Protein AF-A0AAT9FN32-F1 (afdb_monomer_lite)

Radius of gyration: 16.87 Å; chains: 1; bounding box: 40×46×45 Å

pLDDT: mean 90.1, std 10.68, range [41.25, 98.62]

Foldseek 3Di:
DDDDPPQDPQVVLLVQLLVLLVQLLVLLVCLQPDDPPPDPVVNLVSLLSNLVSLLSNLVSLVSDDLVPAPCSVLSVVSCVQVVCSNVLNLCSVCVVCLVVVNRPPNVPQWDWAADPVRPDIDTRQGQSDFDQHPVATDGSNRGGSVVSNVSSVVVSVRSD

Secondary structure (DSSP, 8-state):
---------HHHHHHHHHHHHHHHHHHHHHHHHS-TTS-HHHHHHHHHHHHHHHHHHHHHHTTS-SSS-TTHHHHHHHHHHTTTHHHHHHHHHSHHHHHTT--TTGGGSSEEEEETTTTEEEEEE-TT-EEEETTEEEETTTEEHHHHHHHHHHHHHHH-

Organism: NCBI:txid2979115

Sequence (160 aa):
MTLANNMHPPHLIKSRTIKWLNGVILQSNRILSAPTDESANRIGCDAHFFAISLGSLLYWLSKTDLASVSYSAEIKDIQNQLAEGKNIRDMLEHDGDYIIGRGRNQGDYEITTKVNNGFTEIKGLAPFTLLRTNEGVSLGGRISIELSLNLATKLLQKMS

Structure (mmCIF, N/CA/C/O backbone):
data_AF-A0AAT9FN32-F1
#
_entry.id   AF-A0AAT9FN32-F1
#
loop_
_atom_site.group_PDB
_atom_site.id
_atom_site.type_symbol
_atom_site.label_atom_id
_atom_site.label_alt_id
_atom_site.label_comp_id
_atom_site.label_asym_id
_atom_site.label_entity_id
_atom_site.label_seq_id
_atom_site.pdbx_PDB_ins_code
_atom_site.Cartn_x
_atom_site.Cartn_y
_atom_site.Cartn_z
_atom_site.occupancy
_atom_site.B_iso_or_equiv
_atom_site.auth_seq_id
_atom_site.auth_comp_id
_atom_site.auth_asym_id
_atom_site.auth_atom_id
_atom_site.pdbx_PDB_model_num
ATOM 1 N N . MET A 1 1 ? -13.296 -33.116 19.255 1.00 41.25 1 MET A N 1
ATOM 2 C CA . MET A 1 1 ? -12.080 -32.355 19.608 1.00 41.25 1 MET A CA 1
ATOM 3 C C . MET A 1 1 ? -12.285 -30.930 19.127 1.00 41.25 1 MET A C 1
ATOM 5 O O . MET A 1 1 ? -12.243 -30.695 17.928 1.00 41.25 1 MET A O 1
ATOM 9 N N . THR A 1 2 ? -12.646 -30.014 20.023 1.00 42.19 2 THR A N 1
ATOM 10 C CA . THR A 1 2 ? -12.986 -28.635 19.646 1.00 42.19 2 THR A CA 1
ATOM 11 C C . THR A 1 2 ? -11.701 -27.881 19.331 1.00 42.19 2 THR A C 1
ATOM 13 O O . THR A 1 2 ? -10.870 -27.700 20.219 1.00 42.19 2 THR A O 1
ATOM 16 N N . LEU A 1 3 ? -11.515 -27.457 18.079 1.00 42.94 3 LEU A N 1
ATOM 17 C CA . LEU A 1 3 ? -10.445 -26.521 17.748 1.00 42.94 3 LEU A CA 1
ATOM 18 C C . LEU A 1 3 ? -10.726 -25.221 18.503 1.00 42.94 3 LEU A C 1
ATOM 20 O O . LEU A 1 3 ? -11.777 -24.608 18.313 1.00 42.94 3 LEU A O 1
ATOM 24 N N . ALA A 1 4 ? -9.808 -24.818 19.380 1.00 46.34 4 ALA A N 1
ATOM 25 C CA . ALA A 1 4 ? -9.886 -23.515 20.015 1.00 46.34 4 ALA A CA 1
ATOM 26 C C . ALA A 1 4 ? -9.774 -22.453 18.914 1.00 46.34 4 ALA A C 1
ATOM 28 O O . ALA A 1 4 ? -8.731 -22.329 18.268 1.00 46.34 4 ALA A O 1
ATOM 29 N N . ASN A 1 5 ? -10.857 -21.709 18.676 1.00 49.91 5 ASN A N 1
ATOM 30 C CA . ASN A 1 5 ? -10.818 -20.561 17.781 1.00 49.91 5 ASN A CA 1
ATOM 31 C C . ASN A 1 5 ? -9.806 -19.564 18.350 1.00 49.91 5 ASN A C 1
ATOM 33 O O . ASN A 1 5 ? -10.081 -18.905 19.351 1.00 49.91 5 ASN A O 1
ATOM 37 N N . ASN A 1 6 ? -8.643 -19.455 17.701 1.00 52.25 6 ASN A N 1
ATOM 38 C CA . ASN A 1 6 ? -7.565 -18.529 18.051 1.00 52.25 6 ASN A CA 1
ATOM 39 C C . ASN A 1 6 ? -7.942 -17.080 17.685 1.00 52.25 6 ASN A C 1
ATOM 41 O O . ASN A 1 6 ? -7.257 -16.399 16.922 1.00 52.25 6 ASN A O 1
ATOM 45 N N . MET A 1 7 ? -9.064 -16.610 18.231 1.00 67.19 7 MET A N 1
ATOM 46 C CA . MET A 1 7 ? -9.469 -15.214 18.222 1.00 67.19 7 MET A CA 1
ATOM 47 C C . MET A 1 7 ? -8.466 -14.429 19.060 1.00 67.19 7 MET A C 1
ATOM 49 O O . MET A 1 7 ? -8.446 -14.519 20.288 1.00 67.19 7 MET A O 1
ATOM 53 N N . HIS A 1 8 ? -7.611 -13.656 18.393 1.00 77.81 8 HIS A N 1
ATOM 54 C CA . HIS A 1 8 ? -6.752 -12.702 19.081 1.00 77.81 8 HIS A CA 1
ATOM 55 C C . HIS A 1 8 ? -7.630 -11.727 19.894 1.00 77.81 8 HIS A C 1
ATOM 57 O O . HIS A 1 8 ? -8.605 -11.210 19.345 1.00 77.81 8 HIS A O 1
ATOM 63 N N . PRO A 1 9 ? -7.305 -11.440 21.169 1.00 85.62 9 PRO A N 1
ATOM 64 C CA . PRO A 1 9 ? -8.032 -10.457 21.965 1.00 85.62 9 PRO A CA 1
ATOM 65 C C . PRO A 1 9 ? -8.233 -9.125 21.213 1.00 85.62 9 PRO A C 1
ATOM 67 O O . PRO A 1 9 ? -7.259 -8.609 20.652 1.00 85.62 9 PRO A O 1
ATOM 70 N N . PRO A 1 10 ? -9.439 -8.518 21.221 1.00 86.81 10 PRO A N 1
ATOM 71 C CA . PRO A 1 10 ? -9.730 -7.316 20.428 1.00 86.81 10 PRO A CA 1
ATOM 72 C C . PRO A 1 10 ? -8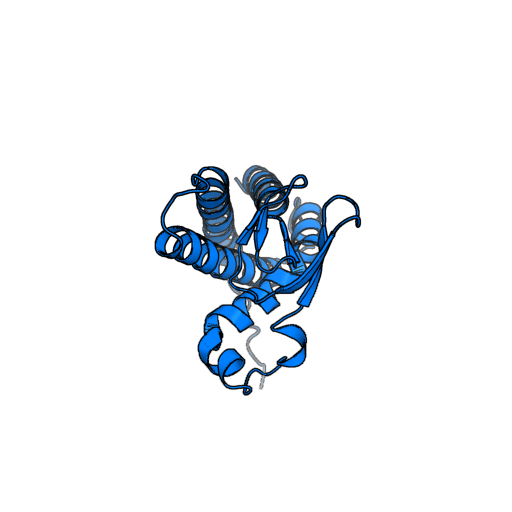.768 -6.145 20.669 1.00 86.81 10 PRO A C 1
ATOM 74 O O . PRO A 1 10 ? -8.413 -5.429 19.734 1.00 86.81 10 PRO A O 1
ATOM 77 N N . HIS A 1 11 ? -8.263 -5.987 21.898 1.00 88.69 11 HIS A N 1
ATOM 78 C CA . HIS A 1 11 ? -7.264 -4.966 22.223 1.00 88.69 11 HIS A CA 1
ATOM 79 C C . HIS A 1 11 ? -5.915 -5.199 21.513 1.00 88.69 11 HIS A C 1
ATOM 81 O O . HIS A 1 11 ? -5.268 -4.232 21.110 1.00 88.69 11 HIS A O 1
ATOM 87 N N . LEU A 1 12 ? -5.505 -6.457 21.290 1.00 91.31 12 LEU A N 1
ATOM 88 C CA . LEU A 1 12 ? -4.314 -6.778 20.499 1.00 91.31 12 LEU A CA 1
ATOM 89 C C . LEU A 1 12 ? -4.551 -6.505 19.013 1.00 91.31 12 LEU A C 1
ATOM 91 O O . LEU A 1 12 ? -3.661 -5.964 18.363 1.00 91.31 12 LEU A O 1
ATOM 95 N N . ILE A 1 13 ? -5.743 -6.799 18.481 1.00 92.69 13 ILE A N 1
ATOM 96 C CA . ILE A 1 13 ? -6.090 -6.471 17.088 1.00 92.69 13 ILE A CA 1
ATOM 97 C C . ILE A 1 13 ? -6.073 -4.948 16.881 1.00 92.69 13 ILE A C 1
ATOM 99 O O . ILE A 1 13 ? -5.411 -4.475 15.954 1.00 92.69 13 ILE A O 1
ATOM 103 N N . LYS A 1 14 ? -6.695 -4.164 17.781 1.00 93.69 14 LYS A N 1
ATOM 104 C CA . LYS A 1 14 ? -6.643 -2.687 17.754 1.00 93.69 14 LYS A CA 1
ATOM 105 C C . LYS A 1 14 ? -5.194 -2.183 17.828 1.00 93.69 14 LYS A C 1
ATOM 107 O O . LYS A 1 14 ? -4.777 -1.404 16.975 1.00 93.69 14 LYS A O 1
ATOM 112 N N . SER A 1 15 ? -4.407 -2.669 18.792 1.00 94.94 15 SER A N 1
ATOM 113 C CA . SER A 1 15 ? -2.999 -2.282 18.987 1.00 94.94 15 SER A CA 1
ATOM 114 C C . SER A 1 15 ? -2.116 -2.592 17.768 1.00 94.94 15 SER A C 1
ATOM 116 O O . SER A 1 15 ? -1.372 -1.729 17.296 1.00 94.94 15 SER A O 1
ATOM 118 N N . ARG A 1 16 ? -2.225 -3.800 17.197 1.00 96.12 16 ARG A N 1
ATOM 119 C CA . ARG A 1 16 ? -1.471 -4.195 15.996 1.00 96.12 16 ARG A CA 1
ATOM 120 C C . ARG A 1 16 ? -1.902 -3.404 14.763 1.00 96.12 16 ARG A C 1
ATOM 122 O O . ARG A 1 16 ? -1.035 -2.994 13.998 1.00 96.12 16 ARG A O 1
ATOM 129 N N . THR A 1 17 ? -3.197 -3.131 14.605 1.00 96.50 17 THR A N 1
ATOM 130 C CA . THR A 1 17 ? -3.713 -2.269 13.530 1.00 96.50 17 THR A CA 1
ATOM 131 C C . THR A 1 17 ? -3.132 -0.858 13.639 1.00 96.50 17 THR A C 1
ATOM 133 O O . THR A 1 17 ? -2.556 -0.368 12.674 1.00 96.50 17 THR A O 1
ATOM 136 N N . ILE A 1 18 ? -3.166 -0.242 14.828 1.00 97.25 18 ILE A N 1
ATOM 137 C CA . ILE A 1 18 ? -2.584 1.090 15.070 1.00 97.25 18 ILE A CA 1
ATOM 138 C C . ILE A 1 18 ? -1.075 1.111 14.785 1.00 97.25 18 ILE A C 1
ATOM 140 O O . ILE A 1 18 ? -0.603 2.058 14.152 1.00 97.25 18 ILE A O 1
ATOM 144 N N . LYS A 1 19 ? -0.312 0.070 15.163 1.00 97.69 19 LYS A N 1
ATOM 145 C CA . LYS A 1 19 ? 1.113 -0.033 14.787 1.00 97.69 19 LYS A CA 1
ATOM 146 C C . LYS A 1 19 ? 1.291 0.070 13.268 1.00 97.69 19 LYS A C 1
ATOM 148 O O . LYS A 1 19 ? 2.135 0.832 12.805 1.00 97.69 19 LYS A O 1
ATOM 153 N N . TRP A 1 20 ? 0.534 -0.709 12.497 1.00 98.00 20 TRP A N 1
ATOM 154 C CA . TRP A 1 20 ? 0.735 -0.790 11.049 1.00 98.00 20 TRP A CA 1
ATOM 155 C C . TRP A 1 20 ? 0.133 0.389 10.276 1.00 98.00 20 TRP A C 1
ATOM 157 O O . TRP A 1 20 ? 0.711 0.770 9.265 1.00 98.00 20 TRP A O 1
ATOM 167 N N . LEU A 1 21 ? -0.913 1.047 10.792 1.00 98.38 21 LEU A N 1
ATOM 168 C CA . LEU A 1 21 ? -1.361 2.357 10.297 1.00 98.38 21 LEU A CA 1
ATOM 169 C C . LEU A 1 21 ? -0.234 3.393 10.394 1.00 98.38 21 LEU A C 1
ATOM 171 O O . LEU A 1 21 ? 0.105 4.022 9.397 1.00 98.38 21 LEU A O 1
ATOM 175 N N . ASN A 1 22 ? 0.411 3.508 11.562 1.00 98.44 22 ASN A N 1
ATOM 176 C CA . ASN A 1 22 ? 1.568 4.392 11.737 1.00 98.44 22 ASN A CA 1
ATOM 177 C C . ASN A 1 22 ? 2.752 3.991 10.836 1.00 98.44 22 ASN A C 1
ATOM 179 O O . ASN A 1 22 ? 3.445 4.864 10.324 1.00 98.44 22 ASN A O 1
ATOM 183 N N . GLY A 1 23 ? 2.956 2.690 10.593 1.00 98.19 23 GLY A N 1
ATOM 184 C CA . GLY A 1 23 ? 3.943 2.190 9.629 1.00 98.19 23 GLY A CA 1
ATOM 185 C C . GLY A 1 23 ? 3.678 2.669 8.198 1.00 98.19 23 GLY A C 1
ATOM 186 O O . GLY A 1 23 ? 4.567 3.248 7.580 1.00 98.19 23 GLY A O 1
ATOM 187 N N . VAL A 1 24 ? 2.449 2.496 7.695 1.00 98.50 24 VAL A N 1
ATOM 188 C CA . VAL A 1 24 ? 2.039 2.980 6.363 1.00 98.50 24 VAL A CA 1
ATOM 189 C C . VAL A 1 24 ? 2.194 4.499 6.265 1.00 98.50 24 VAL A C 1
ATOM 191 O O . VAL A 1 24 ? 2.843 4.979 5.342 1.00 98.50 24 VAL A O 1
ATOM 194 N N . ILE A 1 25 ? 1.686 5.254 7.246 1.00 98.62 25 ILE A N 1
ATOM 195 C CA . ILE A 1 25 ? 1.771 6.724 7.276 1.00 98.62 25 ILE A CA 1
ATOM 196 C C . ILE A 1 25 ? 3.232 7.201 7.261 1.00 98.62 25 ILE A C 1
ATOM 198 O O . ILE A 1 25 ? 3.577 8.103 6.498 1.00 98.62 25 ILE A O 1
ATOM 202 N N . LEU A 1 26 ? 4.110 6.599 8.071 1.00 98.25 26 LEU A N 1
ATOM 203 C CA . LEU A 1 26 ? 5.527 6.967 8.131 1.00 98.25 26 LEU A CA 1
ATOM 204 C C . LEU A 1 26 ? 6.240 6.726 6.794 1.00 98.25 26 LEU A C 1
ATOM 206 O O . LEU A 1 26 ? 6.957 7.607 6.321 1.00 98.25 26 LEU A O 1
ATOM 210 N N . GLN A 1 27 ? 6.045 5.553 6.186 1.00 97.62 27 GLN A N 1
ATOM 211 C CA . GLN A 1 27 ? 6.743 5.205 4.948 1.00 97.62 27 GLN A CA 1
ATOM 212 C C . GLN A 1 27 ? 6.167 5.945 3.734 1.00 97.62 27 GLN A C 1
ATOM 214 O O . GLN A 1 27 ? 6.943 6.438 2.918 1.00 97.62 27 GLN A O 1
ATOM 219 N N . SER A 1 28 ? 4.844 6.150 3.658 1.00 97.75 28 SER A N 1
ATOM 220 C CA . SER A 1 28 ? 4.251 7.030 2.642 1.00 97.75 28 SER A CA 1
ATOM 221 C C . SER A 1 28 ? 4.845 8.435 2.699 1.00 97.75 28 SER A C 1
ATOM 223 O O . SER A 1 28 ? 5.287 8.947 1.675 1.00 97.75 28 SER A O 1
ATOM 225 N N . ASN A 1 29 ? 4.915 9.050 3.886 1.00 97.44 29 ASN A N 1
ATOM 226 C CA . ASN A 1 29 ? 5.484 10.392 4.025 1.00 97.44 29 ASN A CA 1
ATOM 227 C C . ASN A 1 29 ? 6.953 10.447 3.577 1.00 97.44 29 ASN A C 1
ATOM 229 O O . ASN A 1 29 ? 7.321 11.375 2.866 1.00 97.44 29 ASN A O 1
ATOM 233 N N . ARG A 1 30 ? 7.772 9.439 3.915 1.00 95.56 30 ARG A N 1
ATOM 234 C CA . ARG A 1 30 ? 9.173 9.351 3.458 1.00 95.56 30 ARG A CA 1
ATOM 235 C C . ARG A 1 30 ? 9.300 9.245 1.940 1.00 95.56 30 ARG A C 1
ATOM 237 O O . ARG A 1 30 ? 10.122 9.945 1.364 1.00 95.56 30 ARG A O 1
ATOM 244 N N . ILE A 1 31 ? 8.494 8.396 1.300 1.00 94.75 31 ILE A N 1
ATOM 245 C CA . ILE A 1 31 ? 8.506 8.192 -0.158 1.00 94.75 31 ILE A CA 1
ATOM 246 C C . ILE A 1 31 ? 8.059 9.467 -0.892 1.00 94.75 31 ILE A C 1
ATOM 248 O O . ILE A 1 31 ? 8.651 9.850 -1.906 1.00 94.75 31 ILE A O 1
ATOM 252 N N . LEU A 1 32 ? 7.036 10.149 -0.370 1.00 94.25 32 LEU A N 1
ATOM 253 C CA . LEU A 1 32 ? 6.504 11.384 -0.948 1.00 94.25 32 LEU A CA 1
ATOM 254 C C . LEU A 1 32 ? 7.432 12.588 -0.722 1.00 94.25 32 LEU A C 1
ATOM 256 O O . LEU A 1 32 ? 7.535 13.430 -1.609 1.00 94.25 32 LEU A O 1
ATOM 260 N N . SER A 1 33 ? 8.149 12.653 0.407 1.00 92.50 33 SER A N 1
ATOM 261 C CA . SER A 1 33 ? 9.132 13.712 0.688 1.00 92.50 33 SER A CA 1
ATOM 262 C C . SER A 1 33 ? 10.540 13.431 0.145 1.00 92.50 33 SER A C 1
ATOM 264 O O . SER A 1 33 ? 11.424 14.271 0.304 1.00 92.50 33 SER A O 1
ATOM 266 N N . ALA A 1 34 ? 10.793 12.244 -0.411 1.00 89.31 34 ALA A N 1
ATOM 267 C CA . ALA A 1 34 ? 12.085 11.882 -0.988 1.00 89.31 34 ALA A CA 1
ATOM 268 C C . ALA A 1 34 ? 12.326 12.641 -2.311 1.00 89.31 34 ALA A C 1
ATOM 270 O O . ALA A 1 34 ? 11.471 12.559 -3.202 1.00 89.31 34 ALA A O 1
ATOM 271 N N . PRO A 1 35 ? 13.467 13.344 -2.465 1.00 81.88 35 PRO A N 1
ATOM 272 C CA . PRO A 1 35 ? 13.867 13.959 -3.729 1.00 81.88 35 PRO A CA 1
ATOM 273 C C . PRO A 1 35 ? 13.913 12.957 -4.891 1.00 81.88 35 PRO A C 1
ATOM 275 O O . PRO A 1 35 ? 14.097 11.756 -4.699 1.00 81.88 35 PRO A O 1
ATOM 278 N N . THR A 1 36 ? 13.771 13.447 -6.122 1.00 73.25 36 THR A N 1
ATOM 279 C CA . THR A 1 36 ? 13.852 12.611 -7.336 1.00 73.25 36 THR A CA 1
ATOM 280 C C . THR A 1 36 ? 15.267 12.119 -7.655 1.00 73.25 36 THR A C 1
ATOM 282 O O . THR A 1 36 ? 15.420 11.200 -8.452 1.00 73.25 36 THR A O 1
ATOM 285 N N . ASP A 1 37 ? 16.279 12.729 -7.041 1.00 70.12 37 ASP A N 1
ATOM 286 C CA . ASP A 1 37 ? 17.711 12.443 -7.152 1.00 70.12 37 ASP A CA 1
ATOM 287 C C . ASP A 1 37 ? 18.303 11.763 -5.896 1.00 70.12 37 ASP A C 1
ATOM 289 O O . ASP A 1 37 ? 19.485 11.414 -5.881 1.00 70.12 37 ASP A O 1
ATOM 293 N N . GLU A 1 38 ? 17.498 11.521 -4.852 1.00 70.06 38 GLU A N 1
ATOM 294 C CA . GLU A 1 38 ? 17.919 10.737 -3.683 1.00 70.06 38 GLU A CA 1
ATOM 295 C C . GLU A 1 38 ? 18.204 9.275 -4.075 1.00 70.06 38 GLU A C 1
ATOM 297 O O . GLU A 1 38 ? 17.555 8.687 -4.941 1.00 70.06 38 GLU A O 1
ATOM 302 N N . SER A 1 39 ? 19.216 8.676 -3.436 1.00 68.50 39 SER A N 1
ATOM 303 C CA . SER A 1 39 ? 19.748 7.368 -3.827 1.00 68.50 39 SER A CA 1
ATOM 304 C C . SER A 1 39 ? 18.662 6.286 -3.908 1.00 68.50 39 SER A C 1
ATOM 306 O O . SER A 1 39 ? 17.970 6.014 -2.921 1.00 68.50 39 SER A O 1
ATOM 308 N N . ALA A 1 40 ? 18.589 5.600 -5.054 1.00 71.56 40 ALA A N 1
ATOM 309 C CA . ALA A 1 40 ? 17.614 4.537 -5.313 1.00 71.56 40 ALA A CA 1
ATOM 310 C C . ALA A 1 40 ? 17.583 3.464 -4.207 1.00 71.56 40 ALA A C 1
ATOM 312 O O . ALA A 1 40 ? 16.513 2.979 -3.850 1.00 71.56 40 ALA A O 1
ATOM 313 N N . ASN A 1 41 ? 18.734 3.159 -3.597 1.00 74.88 41 ASN A N 1
ATOM 314 C CA . ASN A 1 41 ? 18.849 2.214 -2.483 1.00 74.88 41 ASN A CA 1
ATOM 315 C C . ASN A 1 41 ? 18.031 2.639 -1.250 1.00 74.88 41 ASN A C 1
ATOM 317 O O . ASN A 1 41 ? 17.373 1.803 -0.636 1.00 74.88 41 ASN A O 1
ATOM 321 N N . ARG A 1 42 ? 18.040 3.930 -0.877 1.00 82.56 42 ARG A N 1
ATOM 322 C CA . ARG A 1 42 ? 17.242 4.423 0.259 1.00 82.56 42 ARG A CA 1
ATOM 323 C C . ARG A 1 42 ? 15.751 4.367 -0.072 1.00 82.56 42 ARG A C 1
ATOM 325 O O . ARG A 1 42 ? 14.971 3.843 0.721 1.00 82.56 42 ARG A O 1
ATOM 332 N N . ILE A 1 43 ? 15.378 4.879 -1.244 1.00 85.06 43 ILE A N 1
ATOM 333 C CA . ILE A 1 43 ? 13.989 4.919 -1.716 1.00 85.06 43 ILE A CA 1
ATOM 334 C C . ILE A 1 43 ? 13.405 3.497 -1.816 1.00 85.06 43 ILE A C 1
ATOM 336 O O . ILE A 1 43 ? 12.282 3.268 -1.368 1.00 85.06 43 ILE A O 1
ATOM 340 N N . GLY A 1 44 ? 14.183 2.523 -2.301 1.00 85.81 44 GLY A N 1
ATOM 341 C CA . GLY A 1 44 ? 13.809 1.106 -2.334 1.00 85.81 44 GLY A CA 1
ATOM 342 C C . GLY A 1 44 ? 13.607 0.490 -0.944 1.00 85.81 44 GLY A C 1
ATOM 343 O O . GLY A 1 44 ? 12.647 -0.250 -0.737 1.00 85.81 44 GLY A O 1
ATOM 344 N N . CYS A 1 45 ? 14.438 0.841 0.044 1.00 89.94 45 CYS A N 1
ATOM 345 C CA . CYS A 1 45 ? 14.238 0.411 1.432 1.00 89.94 45 CYS A CA 1
ATOM 346 C C . CYS A 1 45 ? 12.941 0.973 2.040 1.00 89.94 45 CYS A C 1
ATOM 348 O O . CYS A 1 45 ? 12.162 0.213 2.619 1.00 89.94 45 CYS A O 1
ATOM 350 N N . ASP A 1 46 ? 12.677 2.278 1.895 1.00 93.06 46 ASP A N 1
ATOM 351 C CA . ASP A 1 46 ? 11.432 2.890 2.390 1.00 93.06 46 ASP A CA 1
ATOM 352 C C . ASP A 1 46 ? 10.194 2.285 1.665 1.00 93.06 46 ASP A C 1
ATOM 354 O O . ASP A 1 46 ? 9.178 2.008 2.308 1.00 93.06 46 ASP A O 1
ATOM 358 N N . ALA A 1 47 ? 10.301 1.944 0.369 1.00 92.06 47 ALA A N 1
ATOM 359 C CA . ALA A 1 47 ? 9.274 1.223 -0.402 1.00 92.06 47 ALA A CA 1
ATOM 360 C C . ALA A 1 47 ? 9.010 -0.213 0.094 1.00 92.06 47 ALA A C 1
ATOM 362 O O . ALA A 1 47 ? 7.858 -0.624 0.261 1.00 92.06 47 ALA A O 1
ATOM 363 N N . HIS A 1 48 ? 10.067 -0.977 0.376 1.00 93.00 48 HIS A N 1
ATOM 364 C CA . HIS A 1 48 ? 9.964 -2.333 0.914 1.00 93.00 48 HIS A CA 1
ATOM 365 C C . HIS A 1 48 ? 9.301 -2.327 2.306 1.00 93.00 48 HIS A C 1
ATOM 367 O O . HIS A 1 48 ? 8.372 -3.097 2.571 1.00 93.00 48 HIS A O 1
ATOM 373 N N . PHE A 1 49 ? 9.679 -1.385 3.181 1.00 95.06 49 PHE A N 1
ATOM 374 C CA . PHE A 1 49 ? 9.021 -1.220 4.481 1.00 95.06 49 PHE A CA 1
ATOM 375 C C . PHE A 1 49 ? 7.578 -0.702 4.381 1.00 95.06 49 PHE A C 1
ATOM 377 O O . PHE A 1 49 ? 6.758 -1.050 5.240 1.00 95.06 49 PHE A O 1
ATOM 384 N N . PHE A 1 50 ? 7.231 0.080 3.352 1.00 97.06 50 PHE A N 1
ATOM 385 C CA . PHE A 1 50 ? 5.841 0.428 3.042 1.00 97.06 50 PHE A CA 1
ATOM 386 C C . PHE A 1 50 ? 5.021 -0.829 2.710 1.00 97.06 50 PHE A C 1
ATOM 388 O O . PHE A 1 50 ? 3.984 -1.051 3.337 1.00 97.06 50 PHE A O 1
ATOM 395 N N . ALA A 1 51 ? 5.505 -1.697 1.814 1.00 96.12 51 ALA A N 1
ATOM 396 C CA . ALA A 1 51 ? 4.807 -2.927 1.427 1.00 96.12 51 ALA A CA 1
ATOM 397 C C . ALA A 1 51 ? 4.610 -3.898 2.606 1.00 96.12 51 ALA A C 1
ATOM 399 O O . ALA A 1 51 ? 3.494 -4.378 2.832 1.00 96.12 51 ALA A O 1
ATOM 400 N N . ILE A 1 52 ? 5.650 -4.120 3.422 1.00 96.06 52 ILE A N 1
ATOM 401 C CA . ILE A 1 52 ? 5.543 -4.906 4.665 1.00 96.06 52 ILE A CA 1
ATOM 402 C C . ILE A 1 52 ? 4.482 -4.305 5.595 1.00 96.06 52 ILE A C 1
ATOM 404 O O . ILE A 1 52 ? 3.652 -5.038 6.143 1.00 96.06 52 ILE A O 1
ATOM 408 N N . SER A 1 53 ? 4.478 -2.978 5.765 1.00 97.81 53 SER A N 1
ATOM 409 C CA . SER A 1 53 ? 3.524 -2.288 6.641 1.00 97.81 53 SER A CA 1
ATOM 410 C C . SER A 1 53 ? 2.088 -2.401 6.131 1.00 97.81 53 SER A C 1
ATOM 412 O O . SER A 1 53 ? 1.190 -2.692 6.920 1.00 97.81 53 SER A O 1
ATOM 414 N N . LEU A 1 54 ? 1.870 -2.241 4.824 1.00 98.06 54 LEU A N 1
ATOM 415 C CA . LEU A 1 54 ? 0.553 -2.316 4.197 1.00 98.06 54 LEU A CA 1
ATOM 416 C C . LEU A 1 54 ? -0.005 -3.746 4.198 1.00 98.06 54 LEU A C 1
ATOM 418 O O 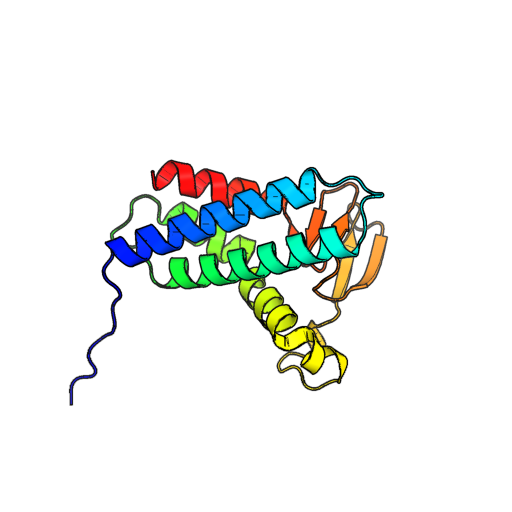. LEU A 1 54 ? -1.124 -3.967 4.659 1.00 98.06 54 LEU A O 1
ATOM 422 N N . GLY A 1 55 ? 0.774 -4.741 3.771 1.00 96.44 55 GLY A N 1
ATOM 423 C CA . GLY A 1 55 ? 0.345 -6.141 3.817 1.00 96.44 55 GLY A CA 1
ATOM 424 C C . GLY A 1 55 ? 0.116 -6.643 5.251 1.00 96.44 55 GLY A C 1
ATOM 425 O O . GLY A 1 55 ? -0.785 -7.449 5.493 1.00 96.44 55 GLY A O 1
ATOM 426 N N . SER A 1 56 ? 0.863 -6.118 6.229 1.00 96.19 56 SER A N 1
ATOM 427 C CA . SER A 1 56 ? 0.613 -6.373 7.655 1.00 96.19 56 SER A CA 1
ATOM 428 C C . SER A 1 56 ? -0.651 -5.675 8.168 1.00 96.19 56 SER A C 1
ATOM 430 O O . SER A 1 56 ? -1.425 -6.292 8.901 1.00 96.19 56 SER A O 1
ATOM 432 N N . LEU A 1 57 ? -0.905 -4.425 7.767 1.00 97.94 57 LEU A N 1
ATOM 433 C CA . LEU A 1 57 ? -2.147 -3.710 8.072 1.00 97.94 57 LEU A CA 1
ATOM 434 C C . LEU A 1 57 ? -3.359 -4.492 7.550 1.00 97.94 57 LEU A C 1
ATOM 436 O O . LEU A 1 57 ? -4.262 -4.809 8.320 1.00 97.94 57 LEU A O 1
ATOM 440 N N . LEU A 1 58 ? -3.342 -4.883 6.274 1.00 97.25 58 LEU A N 1
ATOM 441 C CA . LEU A 1 58 ? -4.412 -5.650 5.629 1.00 97.25 58 LEU A CA 1
ATOM 442 C C . LEU A 1 58 ? -4.650 -7.013 6.300 1.00 97.25 58 LEU A C 1
ATOM 444 O O . LEU A 1 58 ? -5.800 -7.451 6.397 1.00 97.25 58 LEU A O 1
ATOM 448 N N . TYR A 1 59 ? -3.598 -7.666 6.812 1.00 95.31 59 TYR A N 1
ATOM 449 C CA . TYR A 1 59 ? -3.744 -8.862 7.646 1.00 95.31 59 TYR A CA 1
ATOM 450 C C . TYR A 1 59 ? -4.496 -8.554 8.948 1.00 95.31 59 TYR A C 1
ATOM 452 O O . TYR A 1 59 ? -5.498 -9.211 9.229 1.00 95.31 59 TYR A O 1
ATOM 460 N N . TRP A 1 60 ? -4.068 -7.558 9.732 1.00 95.44 60 TRP A N 1
ATOM 461 C CA . TRP A 1 60 ? -4.700 -7.258 11.026 1.00 95.44 60 TRP A CA 1
ATOM 462 C C . TRP A 1 60 ? -6.128 -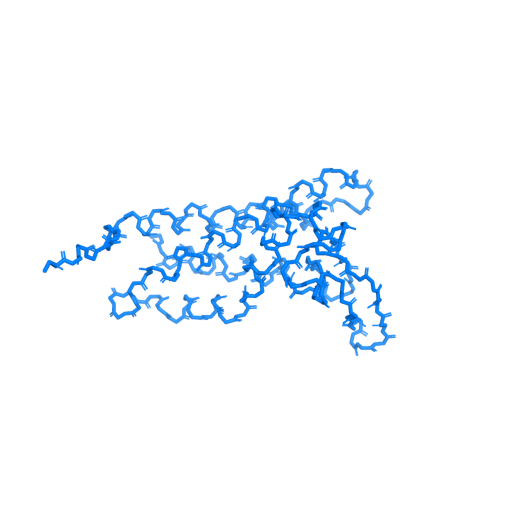6.728 10.878 1.00 95.44 60 TRP A C 1
ATOM 464 O O . TRP A 1 60 ? -7.006 -7.162 11.621 1.00 95.44 60 TRP A O 1
ATOM 474 N N . LEU A 1 61 ? -6.400 -5.926 9.846 1.00 95.69 61 LEU A N 1
ATOM 475 C CA . LEU A 1 61 ? -7.757 -5.526 9.471 1.00 95.69 61 LEU A CA 1
ATOM 476 C C . LEU A 1 61 ? -8.652 -6.726 9.131 1.00 95.69 61 LEU A C 1
ATOM 478 O O . LEU A 1 61 ? -9.830 -6.717 9.469 1.00 95.69 61 LEU A O 1
ATOM 482 N N . SER A 1 62 ? -8.110 -7.787 8.516 1.00 94.56 62 SER A N 1
ATOM 483 C CA . SER A 1 62 ? -8.865 -9.028 8.250 1.00 94.56 62 SER A CA 1
ATOM 484 C C . SER A 1 62 ? -9.159 -9.872 9.501 1.00 94.56 62 SER A C 1
ATOM 486 O O . SER A 1 62 ? -9.822 -10.903 9.397 1.00 94.56 62 SER A O 1
ATOM 488 N N . LYS A 1 63 ? -8.657 -9.465 10.677 1.00 93.62 63 LYS A N 1
ATOM 489 C CA . LYS A 1 63 ? -8.978 -10.070 11.981 1.00 93.62 63 LYS A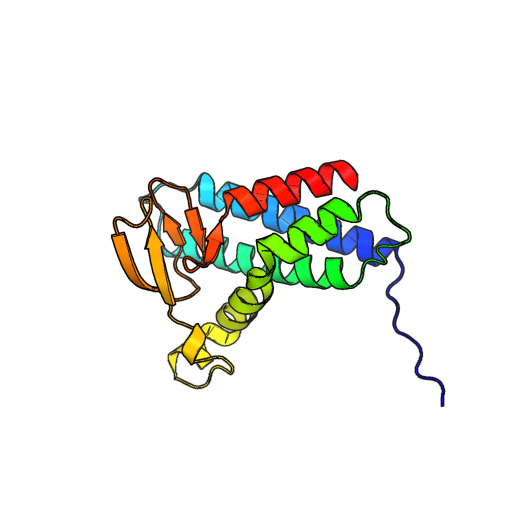 CA 1
ATOM 490 C C . LYS A 1 63 ? -9.941 -9.223 12.815 1.00 93.62 63 LYS A C 1
ATOM 492 O O . LYS A 1 63 ? -10.430 -9.722 13.824 1.00 93.62 63 LYS A O 1
ATOM 497 N N . THR A 1 64 ? -10.222 -7.981 12.420 1.00 91.00 64 THR A N 1
ATOM 498 C CA . THR A 1 64 ? -11.201 -7.129 13.104 1.00 91.00 64 THR A CA 1
ATOM 499 C C . THR A 1 64 ? -12.615 -7.634 12.838 1.00 91.00 64 THR A C 1
ATOM 501 O O . THR A 1 64 ? -13.025 -7.750 11.684 1.00 91.00 64 THR A O 1
ATOM 504 N N . ASP A 1 65 ? -13.383 -7.886 13.898 1.00 89.38 65 ASP A N 1
ATOM 505 C CA . ASP A 1 65 ? -14.827 -8.067 13.774 1.00 89.38 65 ASP A CA 1
ATOM 506 C C . ASP A 1 65 ? -15.475 -6.741 13.346 1.00 89.38 65 ASP A C 1
ATOM 508 O O . ASP A 1 65 ? -15.423 -5.738 14.057 1.00 89.38 65 ASP A O 1
ATOM 512 N N . LEU A 1 66 ? -16.080 -6.743 12.159 1.00 86.56 66 LEU A N 1
ATOM 513 C CA . LEU A 1 66 ? -16.699 -5.563 11.562 1.00 86.56 66 LEU A CA 1
ATOM 514 C C . LEU A 1 66 ? -18.093 -5.257 12.132 1.00 86.56 66 LEU A C 1
ATOM 516 O O . LEU A 1 66 ? -18.613 -4.177 11.858 1.00 86.56 66 LEU A O 1
ATOM 520 N N . ALA A 1 67 ? -18.693 -6.167 12.908 1.00 82.06 67 ALA A N 1
ATOM 521 C CA . ALA A 1 67 ? -19.980 -5.941 13.565 1.00 82.06 67 ALA A CA 1
ATOM 522 C C . ALA A 1 67 ? -19.851 -5.140 14.875 1.00 82.06 67 ALA A C 1
ATOM 524 O O . ALA A 1 67 ? -20.788 -4.438 15.249 1.00 82.06 67 ALA A O 1
ATOM 525 N N . SER A 1 68 ? -18.698 -5.204 15.554 1.00 83.88 68 SER A N 1
ATOM 526 C CA . SER A 1 68 ? -18.459 -4.538 16.846 1.00 83.88 68 SER A CA 1
ATOM 527 C C . SER A 1 68 ? -17.654 -3.230 16.774 1.00 83.88 68 SER A C 1
ATOM 529 O O . SER A 1 68 ? -17.350 -2.648 17.817 1.00 83.88 68 SER A O 1
ATOM 531 N N . VAL A 1 69 ? -17.330 -2.718 15.575 1.00 89.44 69 VAL A N 1
ATOM 532 C CA . VAL A 1 69 ? -16.571 -1.461 15.402 1.00 89.44 69 VAL A CA 1
ATOM 533 C C . VAL A 1 69 ? -17.309 -0.413 14.562 1.00 89.44 69 VAL A C 1
ATOM 535 O O . VAL A 1 69 ? -17.805 -0.685 13.469 1.00 89.44 69 VAL A O 1
ATOM 538 N N . SER A 1 70 ? -17.324 0.829 15.054 1.00 92.94 70 SER A N 1
ATOM 539 C CA . SER A 1 70 ? -17.984 1.983 14.419 1.00 92.94 70 SER A CA 1
ATOM 540 C C . SER A 1 70 ? -17.300 2.478 13.137 1.00 92.94 70 SER A C 1
ATOM 542 O O . SER A 1 70 ? -17.928 3.156 12.332 1.00 92.94 70 SER A O 1
ATOM 544 N N . TYR A 1 71 ? -16.032 2.116 12.934 1.00 93.38 71 TYR A N 1
ATOM 545 C CA . TYR A 1 71 ? -15.197 2.444 11.769 1.00 93.38 71 TYR A CA 1
ATOM 546 C C . TYR A 1 71 ? -15.092 1.277 10.764 1.00 93.38 71 TYR A C 1
ATOM 548 O O . TYR A 1 71 ? -14.123 1.148 10.015 1.00 93.38 71 TYR A O 1
ATOM 556 N N . SER A 1 72 ? -16.083 0.378 10.752 1.00 94.56 72 SER A N 1
ATOM 557 C CA . SER A 1 72 ? -16.114 -0.783 9.851 1.00 94.56 72 SER A CA 1
ATOM 558 C C . SER A 1 72 ? -16.257 -0.409 8.370 1.00 94.56 72 SER A C 1
ATOM 560 O O . SER A 1 72 ? -15.877 -1.204 7.508 1.00 94.56 72 SER A O 1
ATOM 562 N N . ALA A 1 73 ? -16.750 0.795 8.061 1.00 94.88 73 ALA A N 1
ATOM 563 C CA . ALA A 1 73 ? -16.761 1.343 6.708 1.00 94.88 73 ALA A CA 1
ATOM 564 C C . ALA A 1 73 ? -15.334 1.643 6.223 1.00 94.88 73 ALA A C 1
ATOM 566 O O . ALA A 1 73 ? -14.924 1.116 5.193 1.00 94.88 73 ALA A O 1
ATOM 567 N N . GLU A 1 74 ? -14.548 2.399 6.995 1.00 96.81 74 GLU A N 1
ATOM 568 C CA . GLU A 1 74 ? -13.153 2.730 6.682 1.00 96.81 74 GLU A CA 1
ATOM 569 C C . GLU A 1 74 ? -12.245 1.490 6.588 1.00 96.81 74 GLU A C 1
ATOM 571 O O . GLU A 1 74 ? -11.315 1.468 5.782 1.00 96.81 74 GLU A O 1
ATOM 576 N N . ILE A 1 75 ? -12.527 0.427 7.352 1.00 96.81 75 ILE A N 1
ATOM 577 C CA . ILE A 1 75 ? -11.800 -0.846 7.213 1.00 96.81 75 ILE A CA 1
ATOM 578 C C . ILE A 1 75 ? -12.081 -1.506 5.857 1.00 96.81 75 ILE A C 1
ATOM 580 O O . ILE A 1 75 ? -11.138 -1.923 5.183 1.00 96.81 75 ILE A O 1
ATOM 584 N N . LYS A 1 76 ? -13.354 -1.589 5.442 1.00 96.62 76 LYS A N 1
ATOM 585 C CA . LYS A 1 76 ? -13.737 -2.142 4.130 1.00 96.62 76 LYS A CA 1
ATOM 586 C C . LYS A 1 76 ? -13.166 -1.304 2.985 1.00 96.62 76 LYS A C 1
ATOM 588 O O . LYS A 1 76 ? -12.689 -1.863 2.006 1.00 96.62 76 LYS A O 1
ATOM 593 N N . ASP A 1 77 ? -13.174 0.019 3.141 1.00 95.88 77 ASP A N 1
ATOM 594 C CA . ASP A 1 77 ? -12.604 0.997 2.207 1.00 95.88 77 ASP A CA 1
ATOM 595 C C . ASP A 1 77 ? -11.116 0.690 1.934 1.00 95.88 77 ASP A C 1
ATOM 597 O O . ASP A 1 77 ? -10.724 0.443 0.794 1.00 95.88 77 ASP A O 1
ATOM 601 N N . ILE A 1 78 ? -10.309 0.546 2.996 1.00 97.62 78 ILE A N 1
ATOM 602 C CA . ILE A 1 78 ? -8.896 0.127 2.912 1.00 97.62 78 ILE A CA 1
ATOM 603 C C . ILE A 1 78 ? -8.738 -1.272 2.305 1.00 97.62 78 ILE A C 1
ATOM 605 O O . ILE A 1 78 ? -7.882 -1.476 1.445 1.00 97.62 78 ILE A O 1
ATOM 609 N N . GLN A 1 79 ? -9.532 -2.248 2.752 1.00 96.12 79 GLN A N 1
ATOM 610 C CA . GLN A 1 79 ? -9.422 -3.638 2.294 1.00 96.12 79 GLN A CA 1
ATOM 611 C C . GLN A 1 79 ? -9.744 -3.807 0.807 1.00 96.12 79 GLN A C 1
ATOM 613 O O . GLN A 1 79 ? -9.147 -4.671 0.167 1.00 96.12 79 GLN A O 1
ATOM 618 N N . ASN A 1 80 ? -10.652 -2.987 0.274 1.00 95.50 80 ASN A N 1
ATOM 619 C CA . ASN A 1 80 ? -11.027 -2.984 -1.134 1.00 95.50 80 ASN A CA 1
ATOM 620 C C . ASN A 1 80 ? -10.019 -2.190 -1.975 1.00 95.50 80 ASN A C 1
ATOM 622 O O . ASN A 1 80 ? -9.461 -2.732 -2.925 1.00 95.50 80 ASN A O 1
ATOM 626 N N . GLN A 1 81 ? -9.757 -0.924 -1.624 1.00 96.50 81 GLN A N 1
ATOM 627 C CA . GLN A 1 81 ? -8.919 -0.038 -2.442 1.00 96.50 81 GLN A CA 1
ATOM 628 C C . GLN A 1 81 ? -7.434 -0.430 -2.437 1.00 96.50 81 GLN A C 1
ATOM 630 O O . GLN A 1 81 ? -6.738 -0.179 -3.416 1.00 96.50 81 GLN A O 1
ATOM 635 N N . LEU A 1 82 ? -6.942 -1.056 -1.362 1.00 96.50 82 LEU A N 1
ATOM 636 C CA . LEU A 1 82 ? -5.534 -1.448 -1.215 1.00 96.50 82 LEU A CA 1
ATOM 637 C C . LEU A 1 82 ? -5.338 -2.975 -1.227 1.00 96.50 82 LEU A C 1
ATOM 639 O O . LEU A 1 82 ? -4.325 -3.460 -0.723 1.00 96.50 82 LEU A O 1
ATOM 643 N N . ALA A 1 83 ? -6.283 -3.749 -1.782 1.00 93.56 83 ALA A N 1
ATOM 644 C CA . ALA A 1 83 ? -6.265 -5.221 -1.773 1.00 93.56 83 ALA A CA 1
ATOM 645 C C . ALA A 1 83 ? -4.923 -5.827 -2.242 1.00 93.56 8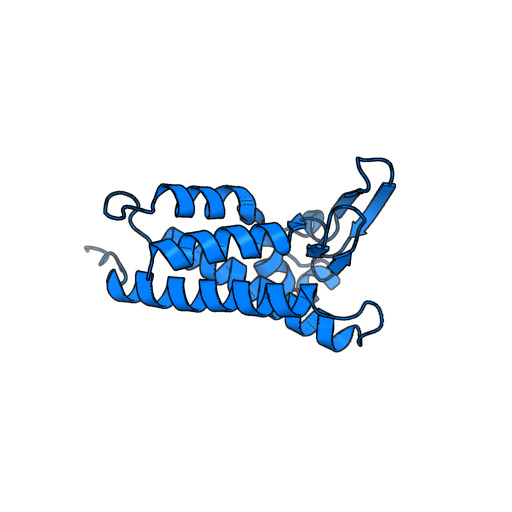3 ALA A C 1
ATOM 647 O O . ALA A 1 83 ? -4.404 -6.765 -1.626 1.00 93.56 83 ALA A O 1
ATOM 648 N N . GLU A 1 84 ? -4.329 -5.215 -3.270 1.00 91.94 84 GLU A N 1
ATOM 649 C CA . GLU A 1 84 ? -3.027 -5.547 -3.863 1.00 91.94 84 GLU A CA 1
ATOM 650 C C . GLU A 1 84 ? -1.841 -5.495 -2.889 1.00 91.94 84 GLU A C 1
ATOM 652 O O . GLU A 1 84 ? -0.814 -6.130 -3.128 1.00 91.94 84 GLU A O 1
ATOM 657 N N . GLY A 1 85 ? -1.972 -4.810 -1.748 1.00 92.19 85 GLY A N 1
ATOM 658 C CA . GLY A 1 85 ? -0.915 -4.710 -0.738 1.00 92.19 85 GLY A CA 1
ATOM 659 C C . GLY A 1 85 ? -0.524 -6.048 -0.106 1.00 92.19 85 GLY A C 1
ATOM 660 O O . GLY A 1 85 ? 0.528 -6.146 0.522 1.00 92.19 85 GLY A O 1
ATOM 661 N N . LYS A 1 86 ? -1.340 -7.096 -0.283 1.00 90.81 86 LYS A N 1
ATOM 662 C CA . LYS A 1 86 ? -0.971 -8.480 0.055 1.00 90.81 86 LYS A CA 1
ATOM 663 C C . LYS A 1 86 ? -0.062 -9.103 -1.008 1.00 90.81 86 LYS A C 1
ATOM 665 O O . LYS A 1 86 ? 0.936 -9.717 -0.646 1.00 90.81 86 LYS A O 1
ATOM 670 N N . ASN A 1 87 ? -0.389 -8.907 -2.286 1.00 90.69 87 ASN A N 1
ATOM 671 C CA . ASN A 1 87 ? 0.328 -9.480 -3.427 1.00 90.69 87 ASN A CA 1
ATOM 672 C C . ASN A 1 87 ? 1.723 -8.859 -3.562 1.00 90.69 87 ASN A C 1
ATOM 674 O O . ASN A 1 87 ? 2.709 -9.584 -3.617 1.00 90.69 87 ASN A O 1
ATOM 678 N N . ILE A 1 88 ? 1.826 -7.526 -3.486 1.00 91.75 88 ILE A N 1
ATOM 679 C CA . ILE A 1 88 ? 3.126 -6.835 -3.514 1.00 91.75 88 ILE A CA 1
ATOM 680 C C . ILE A 1 88 ? 3.988 -7.220 -2.306 1.00 91.75 88 ILE A C 1
ATOM 682 O O . ILE A 1 88 ? 5.198 -7.363 -2.443 1.00 91.75 88 ILE A O 1
ATOM 686 N N . ARG A 1 89 ? 3.392 -7.439 -1.124 1.00 92.62 89 ARG A N 1
ATOM 687 C CA . ARG A 1 89 ? 4.151 -7.915 0.041 1.00 92.62 89 ARG A CA 1
ATOM 688 C C . ARG A 1 89 ? 4.702 -9.331 -0.170 1.00 92.62 89 ARG A C 1
ATOM 690 O O . ARG A 1 89 ? 5.872 -9.530 0.120 1.00 92.62 89 ARG A O 1
ATOM 697 N N . ASP A 1 90 ? 3.907 -10.278 -0.678 1.00 92.31 90 ASP A N 1
ATOM 698 C CA . ASP A 1 90 ? 4.387 -11.635 -1.018 1.00 92.31 90 ASP A CA 1
ATOM 699 C C . ASP A 1 90 ? 5.536 -11.569 -2.034 1.00 92.31 90 ASP A C 1
ATOM 701 O O . ASP A 1 90 ? 6.609 -12.115 -1.790 1.00 92.31 90 ASP A O 1
ATOM 705 N N . MET A 1 91 ? 5.352 -10.802 -3.113 1.00 92.19 91 MET A N 1
ATOM 706 C CA . MET A 1 91 ? 6.369 -10.618 -4.149 1.00 92.19 91 MET A CA 1
ATOM 707 C C . MET A 1 91 ? 7.661 -9.989 -3.625 1.00 92.19 91 MET A C 1
ATOM 709 O O . MET A 1 91 ? 8.728 -10.397 -4.057 1.00 92.19 91 MET A O 1
ATOM 713 N N . LEU A 1 92 ? 7.597 -9.036 -2.687 1.00 90.62 92 LEU A N 1
ATOM 714 C CA . LEU A 1 92 ? 8.787 -8.385 -2.125 1.00 90.62 92 LEU A CA 1
ATOM 715 C C . LEU A 1 92 ? 9.434 -9.151 -0.963 1.00 90.62 92 LEU A C 1
ATOM 717 O O . LEU A 1 92 ? 10.624 -8.972 -0.717 1.00 90.62 92 LEU A O 1
ATOM 721 N N . GLU A 1 93 ? 8.695 -10.010 -0.259 1.00 89.56 93 GLU A N 1
ATOM 722 C CA . GLU A 1 93 ? 9.267 -10.957 0.712 1.00 89.56 93 GLU A CA 1
ATOM 723 C C . GLU A 1 93 ? 9.921 -12.167 0.014 1.00 89.56 93 GLU A C 1
ATOM 725 O O . GLU A 1 93 ? 10.822 -12.782 0.583 1.00 89.56 93 GLU A O 1
ATOM 730 N N . HIS A 1 94 ? 9.531 -12.459 -1.234 1.00 90.50 94 HIS A N 1
ATOM 731 C CA . HIS A 1 94 ? 10.037 -13.562 -2.062 1.00 90.50 94 HIS A CA 1
ATOM 732 C C . HIS A 1 94 ? 10.704 -13.108 -3.377 1.00 90.50 94 HIS A C 1
ATOM 734 O O . HIS A 1 94 ? 10.810 -13.892 -4.318 1.00 90.50 94 HIS A O 1
ATOM 740 N N . ASP A 1 95 ? 11.180 -11.862 -3.459 1.00 88.62 95 ASP A N 1
ATOM 741 C CA . ASP A 1 95 ? 11.618 -11.216 -4.714 1.00 88.62 95 ASP A CA 1
ATOM 742 C C . ASP A 1 95 ? 12.661 -12.045 -5.487 1.00 88.62 95 ASP A C 1
ATOM 744 O O . ASP A 1 95 ? 12.541 -12.257 -6.691 1.00 88.62 95 ASP A O 1
ATOM 748 N N . GLY A 1 96 ? 13.619 -12.646 -4.772 1.00 89.12 96 GLY A N 1
ATOM 749 C CA . GLY A 1 96 ? 14.617 -13.549 -5.352 1.00 89.12 96 GLY A CA 1
ATOM 750 C C . GLY A 1 96 ? 14.046 -14.831 -5.977 1.00 89.12 96 GLY A C 1
ATOM 751 O O . GLY A 1 96 ? 14.594 -15.292 -6.976 1.00 89.12 96 GLY A O 1
ATOM 752 N N . ASP A 1 97 ? 12.949 -15.390 -5.448 1.00 91.62 97 ASP A N 1
ATOM 753 C CA . ASP A 1 97 ? 12.260 -16.546 -6.045 1.00 91.62 97 ASP A CA 1
ATOM 754 C C . ASP A 1 97 ? 11.525 -16.142 -7.332 1.00 91.62 97 ASP A C 1
ATOM 756 O O . ASP A 1 97 ? 11.557 -16.878 -8.321 1.00 91.62 97 ASP A O 1
ATOM 760 N N . TYR A 1 98 ? 10.900 -14.960 -7.348 1.00 91.12 98 TYR A N 1
ATOM 761 C CA . TYR A 1 98 ? 10.241 -14.423 -8.541 1.00 91.12 98 TYR A CA 1
ATOM 762 C C . TYR A 1 98 ? 11.255 -14.060 -9.644 1.00 91.12 98 TYR A C 1
ATOM 764 O O . TYR A 1 98 ? 11.034 -14.402 -10.805 1.00 91.12 98 TYR A O 1
ATOM 772 N N . ILE A 1 99 ? 12.406 -13.468 -9.304 1.00 88.69 99 ILE A N 1
ATOM 773 C CA . ILE A 1 99 ? 13.484 -13.149 -10.263 1.00 88.69 99 ILE A CA 1
ATOM 774 C C . ILE A 1 99 ? 14.029 -14.410 -10.963 1.00 88.69 99 ILE A C 1
ATOM 776 O O . ILE A 1 99 ? 14.390 -14.353 -12.137 1.00 88.69 99 ILE A O 1
ATOM 780 N N . ILE A 1 100 ? 14.053 -15.566 -10.285 1.00 92.50 100 ILE A N 1
ATOM 781 C CA . ILE A 1 100 ? 14.502 -16.849 -10.868 1.00 92.50 100 ILE A CA 1
ATOM 782 C C . ILE A 1 100 ? 13.360 -17.726 -11.415 1.00 92.50 100 ILE A C 1
ATOM 784 O O . ILE A 1 100 ? 13.568 -18.915 -11.670 1.00 92.50 100 ILE A O 1
ATOM 788 N N . GLY A 1 101 ? 12.160 -17.166 -11.605 1.00 89.50 101 GLY A N 1
ATOM 789 C CA . GLY A 1 101 ? 11.036 -17.852 -12.252 1.00 89.50 101 GLY A CA 1
ATOM 790 C C . GLY A 1 101 ? 10.324 -18.902 -11.388 1.00 89.50 101 GLY A C 1
ATOM 791 O O . GLY A 1 101 ? 9.743 -19.841 -11.931 1.00 89.50 101 GLY A O 1
ATOM 792 N N . ARG A 1 102 ? 10.405 -18.793 -10.055 1.00 92.00 102 ARG A N 1
ATOM 793 C CA . ARG A 1 102 ? 9.841 -19.749 -9.078 1.00 92.00 102 ARG A CA 1
ATOM 794 C C . ARG A 1 102 ? 8.729 -19.164 -8.204 1.00 92.00 102 ARG A C 1
ATOM 796 O O . ARG A 1 102 ? 8.200 -19.874 -7.347 1.00 92.00 102 ARG A O 1
ATOM 803 N N . GLY A 1 103 ? 8.370 -17.898 -8.398 1.00 88.31 103 GLY A N 1
ATOM 804 C CA . GLY A 1 103 ? 7.295 -17.256 -7.652 1.00 88.31 103 GLY A CA 1
ATOM 805 C C . GLY A 1 103 ? 5.933 -17.887 -7.948 1.00 88.31 103 GLY A C 1
ATOM 806 O O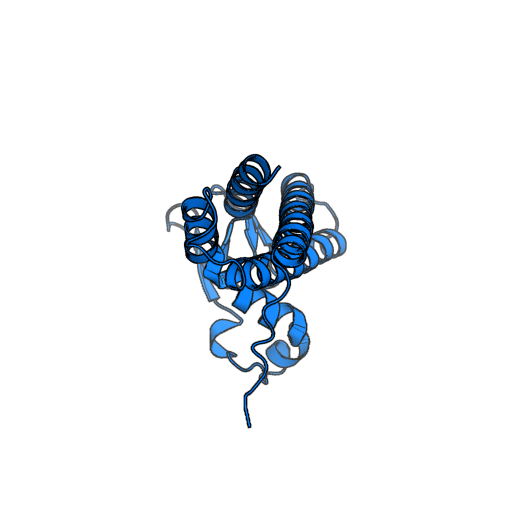 . GLY A 1 103 ? 5.647 -18.282 -9.078 1.00 88.31 103 GLY A O 1
ATOM 807 N N . ARG A 1 104 ? 5.060 -17.986 -6.935 1.00 85.00 104 ARG A N 1
ATOM 808 C CA . ARG A 1 104 ? 3.757 -18.673 -7.076 1.00 85.00 104 ARG A CA 1
ATOM 809 C C . ARG A 1 104 ? 2.861 -18.020 -8.127 1.00 85.00 104 ARG A C 1
ATOM 811 O O . ARG A 1 104 ? 2.209 -18.725 -8.890 1.00 85.00 104 ARG A O 1
ATOM 818 N N . ASN A 1 105 ? 2.882 -16.690 -8.181 1.00 86.44 105 ASN A N 1
ATOM 819 C CA . ASN A 1 105 ? 2.113 -15.881 -9.121 1.00 86.44 105 ASN A CA 1
ATOM 820 C C . ASN A 1 105 ? 3.054 -15.248 -10.163 1.00 86.44 105 ASN A C 1
ATOM 822 O O . ASN A 1 105 ? 3.036 -14.039 -10.370 1.00 86.44 105 ASN A O 1
ATOM 826 N N . GLN A 1 106 ? 3.950 -16.039 -10.768 1.00 90.06 106 GLN A N 1
ATOM 827 C CA . GLN A 1 106 ? 5.033 -15.528 -11.626 1.00 90.06 106 GLN A CA 1
ATOM 828 C C . GLN A 1 106 ? 4.549 -14.598 -12.756 1.00 90.06 106 GLN A C 1
ATOM 830 O O . GLN A 1 106 ? 5.221 -13.619 -13.069 1.00 90.06 106 GLN A O 1
ATOM 835 N N . GLY A 1 107 ? 3.379 -14.881 -13.342 1.00 89.00 107 GLY A N 1
ATOM 836 C CA . GLY A 1 107 ? 2.774 -14.057 -14.397 1.00 89.00 107 GLY A CA 1
ATOM 837 C C . GLY A 1 107 ? 2.274 -12.681 -13.938 1.00 89.00 107 GLY A C 1
ATOM 838 O O . GLY A 1 107 ? 2.012 -11.834 -14.782 1.00 89.00 107 GLY A O 1
ATOM 839 N N . ASP A 1 108 ? 2.171 -12.451 -12.626 1.00 89.75 108 ASP A N 1
ATOM 840 C CA . ASP A 1 108 ? 1.795 -11.171 -12.022 1.00 89.75 108 ASP A CA 1
ATOM 841 C C . ASP A 1 108 ? 3.010 -10.351 -11.544 1.00 89.75 108 ASP A C 1
ATOM 843 O O . ASP A 1 108 ? 2.836 -9.220 -11.090 1.00 89.75 108 ASP A O 1
ATOM 847 N N . TYR A 1 109 ? 4.233 -10.891 -11.596 1.00 91.69 109 TYR A N 1
ATOM 848 C CA . TYR A 1 109 ? 5.413 -10.210 -11.050 1.00 91.69 109 TYR A CA 1
ATOM 849 C C . TYR A 1 109 ? 5.718 -8.895 -11.782 1.00 91.69 109 TYR A C 1
ATOM 851 O O . TYR A 1 109 ? 5.854 -7.848 -11.155 1.00 91.69 109 TYR A O 1
ATOM 859 N N . GLU A 1 110 ? 5.749 -8.936 -13.113 1.00 92.94 110 GLU A N 1
ATOM 860 C CA . GLU A 1 110 ? 5.857 -7.755 -13.967 1.00 92.94 110 GLU A CA 1
ATOM 861 C C . GLU A 1 110 ? 4.500 -7.424 -14.587 1.00 92.94 110 GLU A C 1
ATOM 863 O O . GLU A 1 110 ? 3.853 -8.298 -15.164 1.00 92.94 110 GLU A O 1
ATOM 868 N N . ILE A 1 111 ? 4.086 -6.154 -14.540 1.00 93.44 111 ILE A N 1
ATOM 869 C CA . ILE A 1 111 ? 2.854 -5.711 -15.211 1.00 93.44 111 ILE A CA 1
ATOM 870 C C . ILE A 1 111 ? 3.100 -4.807 -16.415 1.00 93.44 111 ILE A C 1
ATOM 872 O O . ILE A 1 111 ? 4.152 -4.185 -16.581 1.00 93.44 111 ILE A O 1
ATOM 876 N N . THR A 1 112 ? 2.058 -4.699 -17.240 1.00 93.12 112 THR A N 1
ATOM 877 C CA . THR A 1 112 ? 1.829 -3.522 -18.079 1.00 93.12 112 THR A CA 1
ATOM 878 C C . THR A 1 112 ? 0.838 -2.604 -17.368 1.00 93.12 112 THR A C 1
ATOM 880 O O . THR A 1 112 ? -0.241 -3.054 -16.991 1.00 93.12 112 THR A O 1
ATOM 883 N N . THR A 1 113 ? 1.180 -1.328 -17.203 1.00 91.62 113 THR A N 1
ATOM 884 C CA . THR A 1 113 ? 0.291 -0.302 -16.635 1.00 91.62 113 THR A CA 1
ATOM 885 C C . THR A 1 113 ? 0.187 0.907 -17.563 1.00 91.62 113 THR A C 1
ATOM 887 O O . THR A 1 113 ? 1.043 1.121 -18.426 1.00 91.62 113 THR A O 1
ATOM 890 N N . LYS A 1 114 ? -0.876 1.697 -17.402 1.00 91.50 114 LYS A N 1
ATOM 891 C CA . LYS A 1 114 ? -1.117 2.924 -18.166 1.00 91.50 114 LYS A CA 1
ATOM 892 C C . LYS A 1 114 ? -1.146 4.119 -17.232 1.00 91.50 114 LYS A C 1
ATOM 894 O O . LYS A 1 114 ? -1.837 4.087 -16.222 1.00 91.50 114 LYS A O 1
ATOM 899 N N . VAL A 1 115 ? -0.409 5.158 -17.604 1.00 89.44 115 VAL A N 1
ATOM 900 C CA . VAL A 1 115 ? -0.228 6.386 -16.822 1.00 89.44 115 VAL A CA 1
ATOM 901 C C . VAL A 1 115 ? -0.409 7.616 -17.704 1.00 89.44 115 VAL A C 1
ATOM 903 O O . VAL A 1 115 ? -0.542 7.512 -18.929 1.00 89.44 115 VAL A O 1
ATOM 906 N N . ASN A 1 116 ? -0.421 8.787 -17.074 1.00 86.69 116 ASN A N 1
ATOM 907 C CA . ASN A 1 116 ? -0.691 10.084 -17.679 1.00 86.69 116 ASN A CA 1
ATOM 908 C C . ASN A 1 116 ? -2.028 10.066 -18.444 1.00 86.69 116 ASN A C 1
ATOM 910 O O . ASN A 1 116 ? -2.062 10.279 -19.652 1.00 86.69 116 ASN A O 1
ATOM 914 N N . ASN A 1 117 ? -3.130 9.761 -17.755 1.00 85.19 117 ASN A N 1
ATOM 915 C CA . ASN A 1 117 ? -4.489 9.619 -18.293 1.00 85.19 117 ASN A CA 1
ATOM 916 C C . ASN A 1 117 ? -4.600 8.614 -19.460 1.00 85.19 117 ASN A C 1
ATOM 918 O O . ASN A 1 117 ? -5.469 8.729 -20.322 1.00 85.19 117 ASN A O 1
ATOM 922 N N . GLY A 1 118 ? -3.706 7.621 -19.500 1.00 87.75 118 GLY A N 1
ATOM 923 C CA . GLY A 1 118 ? -3.653 6.600 -20.546 1.00 87.75 118 GLY A CA 1
ATOM 924 C C . GLY A 1 118 ? -2.808 6.957 -21.772 1.00 87.75 118 GLY A C 1
ATOM 925 O O . GLY A 1 118 ? -2.699 6.123 -22.671 1.00 87.75 118 GLY A O 1
ATOM 926 N N . PHE A 1 119 ? -2.176 8.137 -21.814 1.00 90.69 119 PHE A N 1
ATOM 927 C CA . PHE A 1 119 ? -1.283 8.541 -22.910 1.00 90.69 119 PHE A CA 1
ATOM 928 C C . PHE A 1 119 ? 0.082 7.831 -22.895 1.00 90.69 119 PHE A C 1
ATOM 930 O O . PHE A 1 119 ? 0.832 7.930 -23.865 1.00 90.69 119 PHE A O 1
ATOM 937 N N . THR A 1 120 ? 0.440 7.124 -21.819 1.00 91.38 120 THR A N 1
ATOM 938 C CA . THR A 1 120 ? 1.706 6.383 -21.711 1.00 91.38 120 THR A CA 1
ATOM 939 C C . THR A 1 120 ? 1.455 4.960 -21.213 1.00 91.38 120 THR A C 1
ATOM 941 O O . THR A 1 120 ? 0.767 4.762 -20.216 1.00 91.38 120 THR A O 1
ATOM 944 N N . GLU A 1 121 ? 2.030 3.962 -21.888 1.00 94.62 121 GLU A N 1
ATOM 945 C CA . GLU A 1 121 ? 1.980 2.546 -21.500 1.00 94.62 121 GLU A CA 1
ATOM 946 C C . GLU A 1 121 ? 3.383 2.089 -21.074 1.00 94.62 121 GLU A C 1
ATOM 948 O O . GLU A 1 121 ? 4.340 2.229 -21.835 1.00 94.62 121 GLU A O 1
ATOM 953 N N . ILE A 1 122 ? 3.508 1.562 -19.855 1.00 92.06 122 ILE A N 1
ATOM 954 C CA . ILE A 1 122 ? 4.766 1.093 -19.255 1.00 92.06 122 ILE A CA 1
ATOM 955 C C . ILE A 1 122 ? 4.673 -0.424 -19.095 1.00 92.06 122 ILE A C 1
ATOM 957 O O . ILE A 1 122 ? 3.656 -0.920 -18.614 1.00 92.06 122 ILE A O 1
ATOM 961 N N . LYS A 1 123 ? 5.716 -1.157 -19.502 1.00 93.00 123 LYS A N 1
ATOM 962 C CA . LYS A 1 123 ? 5.777 -2.632 -19.524 1.00 93.00 123 LYS A CA 1
ATOM 963 C C . LYS A 1 123 ? 6.961 -3.132 -18.706 1.00 93.00 123 LYS A C 1
ATOM 965 O O . LYS A 1 123 ? 7.926 -2.393 -18.537 1.00 93.00 123 LYS A O 1
ATOM 970 N N . GLY A 1 124 ? 6.892 -4.381 -18.248 1.00 90.75 124 GLY A N 1
ATOM 971 C CA . GLY A 1 124 ? 7.954 -4.994 -17.445 1.00 90.75 124 GLY A CA 1
ATOM 972 C C . GLY A 1 124 ? 8.069 -4.393 -16.042 1.00 90.75 124 GLY A C 1
ATOM 973 O O . GLY A 1 124 ? 9.158 -4.312 -15.481 1.00 90.75 124 GLY A O 1
ATOM 974 N N . LEU A 1 125 ? 6.967 -3.868 -15.495 1.00 91.12 125 LEU A N 1
ATOM 975 C CA . LEU A 1 125 ? 7.008 -3.109 -14.250 1.00 91.12 125 LEU A CA 1
ATOM 976 C C . LEU A 1 125 ? 6.985 -4.049 -13.039 1.00 91.12 125 LEU A C 1
ATOM 978 O O . LEU A 1 125 ? 5.922 -4.513 -12.627 1.00 91.12 125 LEU A O 1
ATOM 982 N N . ALA A 1 126 ? 8.173 -4.314 -12.499 1.00 91.06 126 ALA A N 1
ATOM 983 C CA . ALA A 1 126 ? 8.412 -5.152 -11.326 1.00 91.06 126 ALA A CA 1
ATOM 984 C C . ALA A 1 126 ? 7.928 -4.490 -10.009 1.00 91.06 126 ALA A C 1
ATOM 986 O O . ALA A 1 126 ? 7.899 -3.254 -9.905 1.00 91.06 126 ALA A O 1
ATOM 987 N N . PRO A 1 127 ? 7.599 -5.271 -8.961 1.00 91.06 127 PRO A N 1
ATOM 988 C CA . PRO A 1 127 ? 6.804 -4.802 -7.824 1.00 91.06 127 PRO A CA 1
ATOM 989 C C . PRO A 1 127 ? 7.584 -3.895 -6.862 1.00 91.06 127 PRO A C 1
ATOM 991 O O . PRO A 1 127 ? 6.972 -3.155 -6.094 1.00 91.06 127 PRO A O 1
ATOM 994 N N . PHE A 1 128 ? 8.921 -3.904 -6.924 1.00 87.69 128 PHE A N 1
ATOM 995 C CA . PHE A 1 128 ? 9.795 -3.006 -6.158 1.00 87.69 128 PHE A CA 1
ATOM 996 C C . PHE A 1 128 ? 9.878 -1.589 -6.748 1.00 87.69 128 PHE A C 1
ATOM 998 O O . PHE A 1 128 ? 10.385 -0.678 -6.093 1.00 87.69 128 PHE A O 1
ATOM 1005 N N . THR A 1 129 ? 9.413 -1.379 -7.984 1.00 90.44 129 THR A N 1
ATOM 1006 C CA . THR A 1 129 ? 9.593 -0.101 -8.682 1.00 90.44 129 THR A CA 1
ATOM 1007 C C . THR A 1 129 ? 8.638 0.958 -8.138 1.00 90.44 129 THR A C 1
ATOM 1009 O O . THR A 1 129 ? 7.419 0.803 -8.221 1.00 90.44 129 THR A O 1
ATOM 1012 N N . LEU A 1 130 ? 9.180 2.068 -7.630 1.00 92.25 130 LEU A N 1
ATOM 1013 C CA . LEU A 1 130 ? 8.398 3.269 -7.339 1.00 92.25 130 LEU A CA 1
ATOM 1014 C C . LEU A 1 130 ? 8.243 4.118 -8.604 1.00 92.25 130 LEU A C 1
ATOM 1016 O O . LEU A 1 130 ? 9.165 4.805 -9.042 1.00 92.25 130 LEU A O 1
ATOM 1020 N N . LEU A 1 131 ? 7.046 4.071 -9.175 1.00 91.56 131 LEU A N 1
ATOM 1021 C CA . LEU A 1 131 ? 6.652 4.798 -10.369 1.00 91.56 131 LEU A CA 1
ATOM 1022 C C . LEU A 1 131 ? 6.103 6.178 -9.973 1.00 91.56 131 LEU A C 1
ATOM 1024 O O . LEU A 1 131 ? 4.995 6.284 -9.443 1.00 91.56 131 LEU A O 1
ATOM 1028 N N . ARG A 1 132 ? 6.889 7.234 -10.220 1.00 91.38 132 ARG A N 1
ATOM 1029 C CA . ARG A 1 132 ? 6.477 8.641 -10.065 1.00 91.38 132 ARG A CA 1
ATOM 1030 C C . ARG A 1 132 ? 5.930 9.169 -11.395 1.00 91.38 132 ARG A C 1
ATOM 1032 O O . ARG A 1 132 ? 6.557 8.972 -12.432 1.00 91.38 132 ARG A O 1
ATOM 1039 N N . THR A 1 133 ? 4.778 9.834 -11.365 1.00 90.44 133 THR A N 1
ATOM 1040 C CA . THR A 1 133 ? 4.049 10.309 -12.557 1.00 90.44 133 THR A CA 1
ATOM 1041 C C . THR A 1 133 ? 3.379 11.658 -12.300 1.00 90.44 133 THR A C 1
ATOM 1043 O O . THR A 1 133 ? 3.352 12.142 -11.169 1.00 90.44 133 THR A O 1
ATOM 1046 N N . ASN A 1 134 ? 2.756 12.225 -13.336 1.00 88.00 134 ASN A N 1
ATOM 1047 C CA . ASN A 1 134 ? 1.907 13.416 -13.233 1.00 88.00 134 ASN A CA 1
ATOM 1048 C C . ASN A 1 134 ? 0.671 13.196 -12.330 1.00 88.00 134 ASN A C 1
ATOM 1050 O O . ASN A 1 134 ? 0.036 14.160 -11.914 1.00 88.00 134 ASN A O 1
ATOM 1054 N N . GLU A 1 135 ? 0.311 11.936 -12.068 1.00 89.06 135 GLU A N 1
ATOM 1055 C CA . GLU A 1 135 ? -0.887 11.509 -11.332 1.00 89.06 135 GLU A CA 1
ATOM 1056 C C . GLU A 1 135 ? -0.586 11.162 -9.862 1.00 89.06 135 GLU A C 1
ATOM 1058 O O . GLU A 1 135 ? -1.510 10.928 -9.086 1.00 89.06 135 GLU A O 1
ATOM 1063 N N . GLY A 1 136 ? 0.696 11.130 -9.479 1.00 93.12 136 GLY A N 1
ATOM 1064 C CA . GLY A 1 136 ? 1.171 10.725 -8.155 1.00 93.12 136 GLY A CA 1
ATOM 1065 C C . GLY A 1 136 ? 2.253 9.643 -8.205 1.00 93.12 136 GLY A C 1
ATOM 1066 O O . GLY A 1 136 ? 2.866 9.374 -9.246 1.00 93.12 136 GLY A O 1
ATOM 1067 N N . VAL A 1 137 ? 2.500 9.026 -7.053 1.00 94.56 137 VAL A N 1
ATOM 1068 C CA . VAL A 1 137 ? 3.517 8.000 -6.819 1.00 94.56 137 VAL A CA 1
ATOM 1069 C C . VAL A 1 137 ? 2.848 6.662 -6.527 1.00 94.56 137 VAL A C 1
ATOM 1071 O O . VAL A 1 137 ? 1.988 6.555 -5.654 1.00 94.56 137 VAL A O 1
ATOM 1074 N N . SER A 1 138 ? 3.283 5.607 -7.215 1.00 94.81 138 SER A N 1
ATOM 1075 C CA . SER A 1 138 ? 2.772 4.253 -6.998 1.00 94.81 138 SER A CA 1
ATOM 1076 C C . SER A 1 138 ? 3.875 3.208 -6.856 1.00 94.81 138 SER A C 1
ATOM 1078 O O . SER A 1 138 ? 4.911 3.286 -7.512 1.00 94.81 138 SER A O 1
ATOM 1080 N N . LEU A 1 139 ? 3.648 2.204 -6.005 1.00 94.75 139 LEU A N 1
ATOM 1081 C CA . LEU A 1 139 ? 4.510 1.027 -5.901 1.00 94.75 139 LEU A CA 1
ATOM 1082 C C . LEU A 1 139 ? 4.050 -0.049 -6.893 1.00 94.75 139 LEU A C 1
ATOM 1084 O O . LEU A 1 139 ? 2.858 -0.369 -6.958 1.00 94.75 139 LEU A O 1
ATOM 1088 N N . GLY A 1 140 ? 4.987 -0.557 -7.696 1.00 91.88 140 GLY A N 1
ATOM 1089 C CA . GLY A 1 140 ? 4.757 -1.552 -8.747 1.00 91.88 140 GLY A CA 1
ATOM 1090 C C . GLY A 1 140 ? 3.772 -1.115 -9.838 1.00 91.88 140 GLY A C 1
ATOM 1091 O O . GLY A 1 140 ? 3.249 -1.964 -10.548 1.00 91.88 140 GLY A O 1
ATOM 1092 N N . GLY A 1 141 ? 3.425 0.178 -9.921 1.00 91.88 141 GLY A N 1
ATOM 1093 C CA . GLY A 1 141 ? 2.313 0.671 -10.751 1.00 91.88 141 GLY A CA 1
ATOM 1094 C C . GLY A 1 141 ? 0.927 0.166 -10.331 1.00 91.88 141 GLY A C 1
ATOM 1095 O O . GLY A 1 141 ? -0.014 0.277 -11.114 1.00 91.88 141 GLY A O 1
ATOM 1096 N N . ARG A 1 142 ? 0.813 -0.410 -9.124 1.00 92.12 142 ARG A N 1
ATOM 1097 C CA . ARG A 1 142 ? -0.378 -1.095 -8.589 1.00 92.12 142 ARG A CA 1
ATOM 1098 C C . ARG A 1 142 ? -1.033 -0.344 -7.421 1.00 92.12 142 ARG A C 1
ATOM 1100 O O . ARG A 1 142 ? -2.250 -0.394 -7.280 1.00 92.12 142 ARG A O 1
ATOM 1107 N N . ILE A 1 143 ? -0.254 0.328 -6.562 1.00 95.19 143 ILE A N 1
ATOM 1108 C CA . ILE A 1 143 ? -0.750 0.954 -5.316 1.00 95.19 143 ILE A CA 1
ATOM 1109 C C . ILE A 1 143 ? -0.264 2.399 -5.197 1.00 95.19 143 ILE A C 1
ATOM 1111 O O . ILE A 1 143 ? 0.940 2.615 -5.085 1.00 95.19 143 ILE A O 1
ATOM 1115 N N . SER A 1 144 ? -1.181 3.374 -5.143 1.00 96.19 144 SER A N 1
ATOM 1116 C CA . SER A 1 144 ? -0.846 4.777 -4.832 1.00 96.19 144 SER A CA 1
ATOM 1117 C C . SER A 1 144 ? -0.415 4.945 -3.370 1.00 96.19 144 SER A C 1
ATOM 1119 O O . SER A 1 144 ? -1.056 4.450 -2.432 1.00 96.19 144 SER A O 1
ATOM 1121 N N . ILE A 1 145 ? 0.671 5.692 -3.183 1.00 97.56 145 ILE A N 1
ATOM 1122 C CA . ILE A 1 145 ? 1.256 6.010 -1.880 1.00 97.56 145 ILE A CA 1
ATOM 1123 C C . ILE A 1 145 ? 0.421 7.076 -1.148 1.00 97.56 145 ILE A C 1
ATOM 1125 O O . ILE A 1 145 ? 0.268 7.006 0.075 1.00 97.56 145 ILE A O 1
ATOM 1129 N N . GLU A 1 146 ? -0.164 8.020 -1.891 1.00 97.75 146 GLU A N 1
ATOM 1130 C CA . GLU A 1 146 ? -1.039 9.096 -1.409 1.00 97.75 146 GLU A CA 1
ATOM 1131 C C . GLU A 1 146 ? -2.402 8.563 -0.957 1.00 97.75 146 GLU A C 1
ATOM 1133 O O . GLU A 1 146 ? -2.880 8.918 0.122 1.00 97.75 146 GLU A O 1
ATOM 1138 N N . LEU A 1 147 ? -3.013 7.671 -1.745 1.00 97.88 147 LEU A N 1
ATOM 1139 C CA . LEU A 1 147 ? -4.265 7.006 -1.381 1.00 97.88 147 LEU A CA 1
ATOM 1140 C C . LEU A 1 147 ? -4.083 6.184 -0.099 1.00 97.88 147 LEU A C 1
ATOM 1142 O O . LEU A 1 147 ? -4.891 6.277 0.826 1.00 97.88 147 LEU A O 1
ATOM 1146 N N . SER A 1 148 ? -2.974 5.444 -0.016 1.00 98.31 148 SER A N 1
ATOM 1147 C CA . SER A 1 148 ? -2.606 4.669 1.171 1.00 98.31 148 SER A CA 1
ATOM 1148 C C . SER A 1 148 ? -2.407 5.557 2.405 1.00 98.31 148 SER A C 1
ATOM 1150 O O . SER A 1 148 ? -2.909 5.228 3.480 1.00 98.31 148 SER A O 1
ATOM 1152 N N . LEU A 1 149 ? -1.741 6.708 2.251 1.00 98.62 149 LEU A N 1
ATOM 1153 C CA . LEU A 1 149 ? -1.548 7.700 3.313 1.00 98.62 149 LEU A CA 1
ATOM 1154 C C . LEU A 1 149 ? -2.878 8.289 3.801 1.00 98.62 149 LEU A C 1
ATOM 1156 O O . LEU A 1 149 ? -3.119 8.342 5.008 1.00 98.62 149 LEU A O 1
ATOM 1160 N N . ASN A 1 150 ? -3.743 8.710 2.877 1.00 98.38 150 ASN A N 1
ATOM 1161 C CA . ASN A 1 150 ? -5.048 9.301 3.170 1.00 98.38 150 ASN A CA 1
ATOM 1162 C C . ASN A 1 150 ? -5.939 8.313 3.940 1.00 98.38 150 ASN A C 1
ATOM 1164 O O . ASN A 1 150 ? -6.359 8.597 5.065 1.00 98.38 150 ASN A O 1
ATOM 1168 N N . LEU A 1 151 ? -6.147 7.111 3.390 1.00 98.38 151 LEU A N 1
ATOM 1169 C CA . LEU A 1 151 ? -6.985 6.085 4.010 1.00 98.38 151 LEU A CA 1
ATOM 1170 C C . LEU A 1 151 ? -6.444 5.645 5.383 1.00 98.38 151 LEU A C 1
ATOM 1172 O O . LEU A 1 151 ? -7.217 5.548 6.340 1.00 98.38 151 LEU A O 1
ATOM 1176 N N . ALA A 1 152 ? -5.127 5.445 5.520 1.00 98.31 152 ALA A N 1
ATOM 1177 C CA . ALA A 1 152 ? -4.517 5.094 6.803 1.00 98.31 152 ALA A CA 1
ATOM 1178 C C . ALA A 1 152 ? -4.659 6.218 7.846 1.00 98.31 152 ALA A C 1
ATOM 1180 O O . ALA A 1 152 ? -4.970 5.945 9.006 1.00 98.31 152 ALA A O 1
ATOM 1181 N N . THR A 1 153 ? -4.491 7.481 7.442 1.00 98.38 153 THR A N 1
ATOM 1182 C CA . THR A 1 153 ? -4.651 8.647 8.330 1.00 98.38 153 THR A CA 1
ATOM 1183 C C . THR A 1 153 ? -6.101 8.787 8.797 1.00 98.38 153 THR A C 1
ATOM 1185 O O . THR A 1 153 ? -6.352 8.911 9.997 1.00 98.38 153 THR A O 1
ATOM 1188 N N . LYS A 1 154 ? -7.063 8.675 7.871 1.00 97.69 154 LYS A N 1
ATOM 1189 C CA . LYS A 1 154 ? -8.509 8.695 8.140 1.00 97.69 154 LYS A CA 1
ATOM 1190 C C . LYS A 1 154 ? -8.916 7.603 9.134 1.00 97.69 154 LYS A C 1
ATOM 1192 O O . LYS A 1 154 ? -9.621 7.897 10.096 1.00 97.69 154 LYS A O 1
ATOM 1197 N N . LEU A 1 155 ? -8.453 6.359 8.959 1.00 97.69 155 LEU A N 1
ATOM 1198 C CA . LEU A 1 155 ? -8.755 5.287 9.916 1.00 97.69 155 LEU A CA 1
ATOM 1199 C C . LEU A 1 155 ? -8.051 5.504 11.269 1.00 97.69 155 LEU A C 1
ATOM 1201 O O . LEU A 1 155 ? -8.674 5.301 12.309 1.00 97.69 155 LEU A O 1
ATOM 1205 N N . LEU A 1 156 ? -6.797 5.970 11.299 1.00 97.50 156 LEU A N 1
ATOM 1206 C CA . LEU A 1 156 ? -6.091 6.234 12.561 1.00 97.50 156 LEU A CA 1
ATOM 1207 C C . LEU A 1 156 ? -6.797 7.308 13.411 1.00 97.50 156 LEU A C 1
ATOM 1209 O O . LEU A 1 156 ? -6.914 7.143 14.626 1.00 97.50 156 LEU A O 1
ATOM 1213 N N . GLN A 1 157 ? -7.350 8.346 12.774 1.00 96.44 157 GLN A N 1
ATOM 1214 C CA . GLN A 1 157 ? -8.180 9.369 13.427 1.00 96.44 157 GLN A CA 1
ATOM 1215 C C . GLN A 1 157 ? -9.494 8.809 14.004 1.00 96.44 157 GLN A C 1
ATOM 1217 O O . GLN A 1 157 ? -10.005 9.345 14.980 1.00 96.44 157 GLN A O 1
ATOM 1222 N N . LYS A 1 158 ? -10.041 7.728 13.430 1.00 94.81 158 LYS A N 1
ATOM 1223 C CA . LYS A 1 158 ? -11.242 7.030 13.935 1.00 94.81 158 LYS A CA 1
ATOM 1224 C C . LYS A 1 158 ? -10.938 5.994 15.022 1.00 94.81 158 LYS A C 1
ATOM 1226 O O . LYS A 1 158 ? -11.850 5.556 15.719 1.00 94.81 158 LYS A O 1
ATOM 1231 N N . MET A 1 159 ? -9.682 5.556 15.120 1.00 92.25 159 MET A N 1
ATOM 1232 C CA . MET A 1 159 ? -9.231 4.527 16.061 1.00 92.25 159 MET A CA 1
ATOM 1233 C C . MET A 1 159 ? -8.536 5.084 17.304 1.00 92.25 159 MET A C 1
ATOM 1235 O O . MET A 1 159 ? -8.347 4.315 18.248 1.00 92.25 159 MET A O 1
ATOM 1239 N N . SER A 1 160 ? -8.141 6.358 17.303 1.00 81.88 160 SER A N 1
ATOM 1240 C CA . SER A 1 160 ? -7.575 7.050 18.470 1.00 81.88 160 SER A CA 1
ATOM 1241 C C . SER A 1 160 ? -8.647 7.247 19.542 1.00 81.88 160 SER A C 1
ATOM 1243 O O . SER A 1 160 ? -8.559 6.514 20.555 1.00 81.88 160 SER A O 1
#